Protein AF-A0A139D5W5-F1 (afdb_monomer_lite)

Sequence (105 aa):
ETLHDSPDEDIHRLRKQLKRIRYLMELDAQNWKSALKDLKYRQELYGRFQDLCVQIDLVRHFQDQAPETMPAAIQNLMEHLRGAKTDTRRQILSLGGLGINETER

pLDDT: mean 86.56, std 15.23, range [36.88, 98.38]

Structure (mmCIF, N/CA/C/O backbone):
data_AF-A0A139D5W5-F1
#
_entry.id   AF-A0A139D5W5-F1
#
loop_
_atom_site.group_PDB
_atom_site.id
_atom_site.type_symbol
_atom_site.label_atom_id
_atom_site.label_alt_id
_atom_site.label_comp_id
_atom_site.label_asym_id
_atom_site.label_entity_id
_atom_site.label_seq_id
_atom_site.pdbx_PDB_ins_code
_atom_site.Cartn_x
_atom_site.Cartn_y
_atom_site.Cartn_z
_atom_site.occupancy
_atom_site.B_iso_or_equiv
_atom_site.auth_seq_id
_atom_site.auth_comp_id
_atom_site.auth_asym_id
_atom_site.auth_atom_id
_atom_site.pdbx_PDB_model_num
ATOM 1 N N . GLU A 1 1 ? 5.871 -22.048 5.753 1.00 36.88 1 GLU A N 1
ATOM 2 C CA . GLU A 1 1 ? 4.761 -21.673 4.853 1.00 36.88 1 GLU A CA 1
ATOM 3 C C . GLU A 1 1 ? 4.916 -20.224 4.425 1.00 36.88 1 GLU A C 1
ATOM 5 O O . GLU A 1 1 ? 5.312 -19.386 5.229 1.00 36.88 1 GLU A O 1
ATOM 10 N N . THR A 1 2 ? 4.762 -19.973 3.130 1.00 45.19 2 THR A N 1
ATOM 11 C CA . THR A 1 2 ? 5.235 -18.793 2.400 1.00 45.19 2 THR A CA 1
ATOM 12 C C . THR A 1 2 ? 4.410 -17.541 2.706 1.00 45.19 2 THR A C 1
ATOM 14 O O . THR A 1 2 ? 3.494 -17.175 1.980 1.00 45.19 2 THR A O 1
ATOM 17 N N . LEU A 1 3 ? 4.796 -16.798 3.749 1.00 50.72 3 LEU A N 1
ATOM 18 C CA . LEU A 1 3 ? 4.292 -15.437 4.002 1.00 50.72 3 LEU A CA 1
ATOM 19 C C . LEU A 1 3 ? 4.463 -14.488 2.788 1.00 50.72 3 LEU A C 1
ATOM 21 O O . LEU A 1 3 ? 3.814 -13.450 2.728 1.00 50.72 3 LEU A O 1
ATOM 25 N N . HIS A 1 4 ? 5.300 -14.826 1.802 1.00 56.03 4 HIS A N 1
ATOM 26 C CA . HIS A 1 4 ? 5.708 -13.928 0.721 1.00 56.03 4 HIS A CA 1
ATOM 27 C C . HIS A 1 4 ? 4.782 -13.845 -0.510 1.00 56.03 4 HIS A C 1
ATOM 29 O O . HIS A 1 4 ? 4.935 -12.888 -1.274 1.00 56.03 4 HIS A O 1
ATOM 35 N N . ASP A 1 5 ? 3.789 -14.729 -0.668 1.00 62.56 5 ASP A N 1
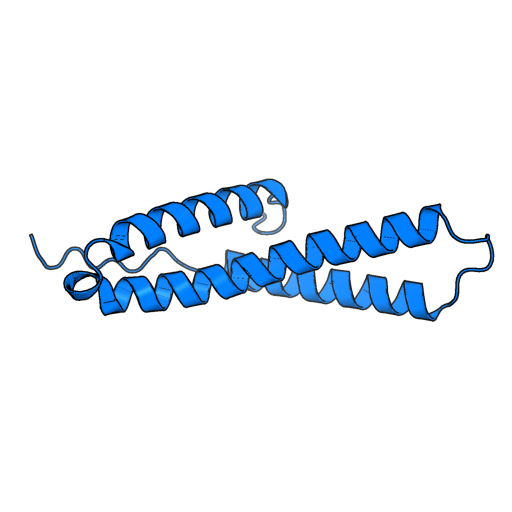ATOM 36 C CA . ASP A 1 5 ? 3.057 -14.889 -1.944 1.00 62.56 5 ASP A CA 1
ATOM 37 C C . ASP A 1 5 ? 1.669 -14.230 -2.010 1.00 62.56 5 ASP A C 1
ATOM 39 O O . ASP A 1 5 ? 0.955 -14.405 -2.995 1.00 62.56 5 ASP A O 1
ATOM 43 N N . SER A 1 6 ? 1.256 -13.443 -1.007 1.00 68.94 6 SER A N 1
ATOM 44 C CA . SER A 1 6 ? -0.054 -12.769 -1.078 1.00 68.94 6 SER A CA 1
ATOM 45 C C . SER A 1 6 ? -0.140 -11.841 -2.308 1.00 68.94 6 SER A C 1
ATOM 47 O O . SER A 1 6 ? 0.760 -11.022 -2.528 1.00 68.94 6 SER A O 1
ATOM 49 N N . PRO A 1 7 ? -1.187 -11.935 -3.144 1.00 86.75 7 PRO A N 1
ATOM 50 C CA . PRO A 1 7 ? -1.418 -10.978 -4.222 1.00 86.75 7 PRO A CA 1
ATOM 51 C C . PRO A 1 7 ? -1.517 -9.539 -3.695 1.00 86.75 7 PRO A C 1
ATOM 53 O O . PRO A 1 7 ? -2.083 -9.303 -2.627 1.00 86.75 7 PRO A O 1
ATOM 56 N N . ASP A 1 8 ? -1.018 -8.550 -4.448 1.00 91.69 8 ASP A N 1
ATOM 57 C CA . ASP A 1 8 ? -1.125 -7.132 -4.049 1.00 91.69 8 ASP A CA 1
ATOM 58 C C . ASP A 1 8 ? -2.581 -6.707 -3.800 1.00 91.69 8 ASP A C 1
ATOM 60 O O . ASP A 1 8 ? -2.857 -5.905 -2.905 1.00 91.69 8 ASP A O 1
ATOM 64 N N . GLU A 1 9 ? -3.518 -7.288 -4.553 1.00 90.19 9 GLU A N 1
ATOM 65 C CA . GLU A 1 9 ? -4.949 -7.017 -4.416 1.00 90.19 9 GLU A CA 1
ATOM 66 C C . GLU A 1 9 ? -5.507 -7.457 -3.055 1.00 90.19 9 GLU A C 1
ATOM 68 O O . GLU A 1 9 ? -6.410 -6.813 -2.524 1.00 90.19 9 GLU A O 1
ATOM 73 N N . ASP A 1 10 ? -4.948 -8.493 -2.423 1.00 92.19 10 ASP A N 1
ATOM 74 C CA . ASP A 1 10 ? -5.371 -8.890 -1.077 1.00 92.19 10 ASP A CA 1
ATOM 75 C C . ASP A 1 10 ? -4.957 -7.841 -0.036 1.00 92.19 10 ASP A C 1
ATOM 77 O O . ASP A 1 10 ? -5.758 -7.471 0.829 1.00 92.19 10 ASP A O 1
ATOM 81 N N . ILE A 1 11 ? -3.748 -7.281 -0.163 1.00 92.44 11 ILE A N 1
ATOM 82 C CA . ILE A 1 11 ? -3.276 -6.165 0.672 1.00 92.44 11 ILE A CA 1
ATOM 83 C C . ILE A 1 11 ? -4.131 -4.914 0.409 1.00 92.44 11 ILE A C 1
ATOM 85 O O . ILE A 1 11 ? -4.514 -4.201 1.344 1.00 92.44 11 ILE A O 1
ATOM 89 N N . HIS A 1 12 ? -4.506 -4.667 -0.848 1.00 92.88 12 HIS A N 1
ATOM 90 C CA . HIS A 1 12 ? -5.402 -3.576 -1.225 1.00 92.88 12 HIS A CA 1
ATOM 91 C C . HIS A 1 12 ? -6.817 -3.739 -0.638 1.00 92.88 12 HIS A C 1
ATOM 93 O O . HIS A 1 12 ? -7.402 -2.780 -0.113 1.00 92.88 12 HIS A O 1
ATOM 99 N N . ARG A 1 13 ? -7.370 -4.956 -0.665 1.00 93.75 13 ARG A N 1
ATOM 100 C CA . ARG A 1 13 ? -8.661 -5.288 -0.050 1.00 93.75 13 ARG A CA 1
ATOM 101 C C . ARG A 1 13 ? -8.614 -5.084 1.461 1.00 93.75 13 ARG A C 1
ATOM 103 O O . ARG A 1 13 ? -9.507 -4.428 2.007 1.00 93.75 13 ARG A O 1
ATOM 110 N N . LEU A 1 14 ? -7.555 -5.552 2.120 1.00 92.38 14 LEU A N 1
ATOM 111 C CA . LEU A 1 14 ? -7.351 -5.362 3.556 1.00 92.38 14 LEU A CA 1
ATOM 112 C C . LEU A 1 14 ? -7.256 -3.873 3.924 1.00 92.38 14 LEU A C 1
ATOM 114 O O . LEU A 1 14 ? -7.912 -3.421 4.864 1.00 92.38 14 LEU A O 1
ATOM 118 N N . ARG A 1 15 ? -6.553 -3.062 3.121 1.00 94.38 15 ARG A N 1
ATOM 119 C CA . ARG A 1 15 ? -6.524 -1.598 3.279 1.00 94.38 15 ARG A CA 1
ATOM 120 C C . ARG A 1 15 ? -7.929 -0.988 3.259 1.00 94.38 15 ARG A C 1
ATOM 122 O O . ARG A 1 15 ? -8.244 -0.142 4.098 1.00 94.38 15 ARG A O 1
ATOM 129 N N . LYS A 1 16 ? -8.789 -1.396 2.317 1.00 95.56 16 LYS A N 1
ATOM 130 C CA . LYS A 1 16 ? -10.184 -0.915 2.244 1.00 95.56 16 LYS A CA 1
ATOM 131 C C . LYS A 1 16 ? -10.973 -1.301 3.498 1.00 95.56 16 LYS A C 1
ATOM 133 O O . LYS A 1 16 ? -11.711 -0.467 4.019 1.00 95.56 16 LYS A O 1
ATOM 138 N N . GLN A 1 17 ? -10.802 -2.524 3.999 1.00 94.50 17 GLN A N 1
ATOM 139 C CA . GLN A 1 17 ? -11.455 -2.983 5.230 1.00 94.50 17 GLN A CA 1
ATOM 140 C C . GLN A 1 17 ? -10.999 -2.175 6.452 1.00 94.50 17 GLN A C 1
ATOM 142 O O . GLN A 1 17 ? -11.842 -1.674 7.192 1.00 94.50 17 GLN A O 1
ATOM 147 N N . LEU A 1 18 ? -9.694 -1.934 6.609 1.00 93.19 18 LEU A N 1
ATOM 148 C CA . LEU A 1 18 ? -9.166 -1.098 7.693 1.00 93.19 18 LEU A CA 1
ATOM 149 C C . LEU A 1 18 ? -9.679 0.344 7.623 1.00 93.19 18 LEU A C 1
ATOM 151 O O . LEU A 1 18 ? -9.939 0.947 8.663 1.00 93.19 18 LEU A O 1
ATOM 155 N N . LYS A 1 19 ? -9.860 0.912 6.420 1.00 95.00 19 LYS A N 1
ATOM 156 C CA . LYS A 1 19 ? -10.511 2.225 6.257 1.00 95.00 19 LYS A CA 1
ATOM 157 C C . LYS A 1 19 ? -11.938 2.219 6.791 1.00 95.00 19 LYS A C 1
ATOM 159 O O . LYS A 1 19 ? -12.289 3.119 7.542 1.00 95.00 19 LYS A O 1
ATOM 164 N N . ARG A 1 20 ? -12.727 1.197 6.451 1.00 96.31 20 ARG A N 1
ATOM 165 C CA . ARG A 1 20 ? -14.111 1.056 6.929 1.00 96.31 20 ARG A CA 1
ATOM 166 C C . ARG A 1 20 ? -14.175 0.929 8.452 1.00 96.31 20 ARG A C 1
ATOM 168 O O . ARG A 1 20 ? -14.950 1.647 9.068 1.00 96.31 20 ARG A O 1
ATOM 175 N N . ILE A 1 21 ? -13.324 0.092 9.052 1.00 93.50 21 ILE A N 1
ATOM 176 C CA . ILE A 1 21 ? -13.253 -0.075 10.514 1.00 93.50 21 ILE A CA 1
ATOM 177 C C . ILE A 1 21 ? -12.905 1.253 11.194 1.00 93.50 21 ILE A C 1
ATOM 179 O O . ILE A 1 21 ? -13.592 1.655 12.128 1.00 93.50 21 ILE A O 1
ATOM 183 N N . ARG A 1 22 ? -11.890 1.975 10.694 1.00 94.38 22 ARG A N 1
ATOM 184 C CA . ARG A 1 22 ? -11.539 3.296 11.236 1.00 94.38 22 ARG A CA 1
ATOM 185 C C . ARG A 1 22 ? -12.713 4.268 11.152 1.00 94.38 22 ARG A C 1
ATOM 187 O O . ARG A 1 22 ? -12.987 4.934 12.137 1.00 94.38 22 ARG A O 1
ATOM 194 N 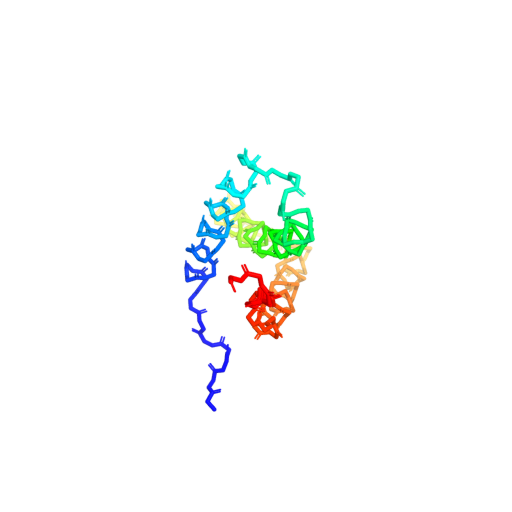N . TYR A 1 23 ? -13.399 4.340 10.012 1.00 95.81 23 TYR A N 1
ATOM 195 C CA . TYR A 1 23 ? -14.536 5.249 9.848 1.00 95.81 23 TYR A CA 1
ATOM 196 C C . TYR A 1 23 ? -15.675 4.946 10.824 1.00 95.81 23 TYR A C 1
ATOM 198 O O . TYR A 1 23 ? -16.286 5.876 11.334 1.00 95.81 23 TYR A O 1
ATOM 206 N N . LEU A 1 24 ? -15.923 3.670 11.132 1.00 95.25 24 LEU A N 1
ATOM 207 C CA . LEU A 1 24 ? -16.887 3.289 12.166 1.00 95.25 24 LEU A CA 1
ATOM 208 C C . LEU A 1 24 ? -16.423 3.717 13.564 1.00 95.25 24 LEU A C 1
ATOM 210 O O . LEU A 1 24 ? -17.208 4.283 14.312 1.00 95.25 24 LEU A O 1
ATOM 214 N N . MET A 1 25 ? -15.150 3.503 13.905 1.00 93.56 25 MET A N 1
ATOM 215 C CA . MET A 1 25 ? -14.590 3.936 15.194 1.00 93.56 25 MET A CA 1
ATOM 216 C C . MET A 1 25 ? -14.552 5.463 15.349 1.00 93.56 25 MET A C 1
ATOM 218 O O . MET A 1 25 ? -14.674 5.973 16.457 1.00 93.56 25 MET A O 1
ATOM 222 N N . GLU A 1 26 ? -14.397 6.209 14.253 1.00 94.75 26 GLU A N 1
ATOM 223 C CA . GLU A 1 26 ? -14.417 7.676 14.261 1.00 94.75 26 GLU A CA 1
ATOM 224 C C . GLU A 1 26 ? -15.791 8.255 14.633 1.00 94.75 26 GLU A C 1
ATOM 226 O O . GLU A 1 26 ? -15.840 9.391 15.100 1.00 94.75 26 GLU A O 1
ATOM 231 N N . LEU A 1 27 ? -16.877 7.478 14.512 1.00 95.94 27 LEU A N 1
ATOM 232 C CA . LEU A 1 27 ? -18.206 7.876 14.998 1.00 95.94 27 LEU A CA 1
ATOM 233 C C . LEU A 1 27 ? -18.258 8.024 16.526 1.00 95.94 27 LEU A C 1
ATOM 235 O O . LEU A 1 27 ? -19.074 8.787 17.031 1.00 95.94 27 LEU A O 1
ATOM 239 N N . ASP A 1 28 ? -17.376 7.328 17.248 1.00 94.38 28 ASP A N 1
ATOM 240 C CA . ASP A 1 28 ? -17.250 7.385 18.705 1.00 94.38 28 ASP A CA 1
ATOM 241 C C . ASP A 1 28 ? -15.772 7.505 19.116 1.00 94.38 28 ASP A C 1
ATOM 243 O O . ASP A 1 28 ? -15.197 6.717 19.871 1.00 94.38 28 ASP A O 1
ATOM 247 N N . ALA A 1 29 ? -15.101 8.508 18.549 1.00 91.50 29 ALA A N 1
ATOM 248 C CA . ALA A 1 29 ? -13.654 8.643 18.669 1.00 91.50 29 ALA A CA 1
ATOM 249 C C . ALA A 1 29 ? -13.146 8.780 20.118 1.00 91.50 29 ALA A C 1
ATOM 251 O O . ALA A 1 29 ? -11.967 8.515 20.370 1.00 91.50 29 ALA A O 1
ATOM 252 N N . GLN A 1 30 ? -14.002 9.196 21.061 1.00 92.31 30 GLN A N 1
ATOM 253 C CA . GLN A 1 30 ? -13.638 9.308 22.474 1.00 92.31 30 GLN A CA 1
ATOM 254 C C . GLN A 1 30 ? -13.351 7.934 23.091 1.00 92.31 30 GLN A C 1
ATOM 256 O O . GLN A 1 30 ? -12.308 7.776 23.726 1.00 92.31 30 GLN A O 1
ATOM 261 N N . ASN A 1 31 ? -14.193 6.934 22.815 1.00 92.06 31 ASN A N 1
ATOM 262 C CA . ASN A 1 31 ? -14.036 5.577 23.345 1.00 92.06 31 ASN A CA 1
ATOM 263 C C . ASN A 1 31 ? -12.980 4.756 22.585 1.00 92.06 31 ASN A C 1
ATOM 265 O O . ASN A 1 31 ? -12.389 3.830 23.132 1.00 92.06 31 ASN A O 1
ATOM 269 N N . TRP A 1 32 ? -12.664 5.131 21.341 1.00 92.12 32 TRP A N 1
ATOM 270 C CA . TRP A 1 32 ? -11.736 4.378 20.484 1.00 92.12 32 TRP A CA 1
ATOM 271 C C . TRP A 1 32 ? -10.363 5.028 20.289 1.00 92.12 32 TRP A C 1
ATOM 273 O O . TRP A 1 32 ? -9.607 4.614 19.410 1.00 92.12 32 TRP A O 1
ATOM 283 N N . LYS A 1 33 ? -9.990 6.038 21.086 1.00 90.12 33 LYS A N 1
ATOM 284 C CA . LYS A 1 33 ? -8.782 6.855 20.851 1.00 90.12 33 LYS A CA 1
ATOM 285 C C . LYS A 1 33 ? -7.495 6.036 20.664 1.00 90.12 33 LYS A C 1
ATOM 287 O O . LYS A 1 33 ? -6.711 6.346 19.765 1.00 90.12 33 LYS A O 1
ATOM 292 N N . SER A 1 34 ? -7.283 5.002 21.483 1.00 87.69 34 SER A N 1
ATOM 293 C CA . SER A 1 34 ? -6.104 4.124 21.384 1.00 87.69 34 SER A CA 1
ATOM 294 C C . SER A 1 34 ? -6.133 3.278 20.105 1.00 87.69 34 SER A C 1
ATOM 296 O O . SER A 1 34 ? -5.216 3.349 19.289 1.00 87.69 34 SER A O 1
ATOM 298 N N . ALA A 1 35 ? -7.243 2.576 19.853 1.00 89.12 35 ALA A N 1
ATOM 299 C CA . ALA A 1 35 ? -7.415 1.745 18.660 1.00 89.12 35 ALA A CA 1
ATOM 300 C C . ALA A 1 35 ? -7.317 2.559 17.355 1.00 89.12 35 ALA A C 1
ATOM 302 O O . ALA A 1 35 ? -6.720 2.112 16.375 1.00 89.12 35 ALA A O 1
ATOM 303 N N . LEU A 1 36 ? -7.846 3.787 17.348 1.00 92.25 36 LEU A N 1
ATOM 304 C CA . LEU A 1 36 ? -7.747 4.716 16.223 1.00 92.25 36 LEU A CA 1
ATOM 305 C C . LEU A 1 36 ? -6.302 5.125 15.924 1.00 92.25 36 LEU A C 1
ATOM 307 O O . LEU A 1 36 ? -5.965 5.313 14.754 1.00 92.25 36 LEU A O 1
ATOM 311 N N . LYS A 1 37 ? -5.444 5.261 16.943 1.00 91.12 37 LYS A N 1
ATOM 312 C CA . LYS A 1 37 ? -4.018 5.558 16.749 1.00 91.12 37 LYS A CA 1
ATOM 313 C C . LYS A 1 37 ? -3.323 4.407 16.019 1.00 91.12 37 LYS A C 1
ATOM 315 O O . LYS A 1 37 ? -2.652 4.646 15.015 1.00 91.12 37 LYS A O 1
ATOM 320 N N . ASP A 1 38 ? -3.559 3.174 16.456 1.00 90.50 38 ASP A N 1
ATOM 321 C CA . ASP A 1 38 ? -2.973 1.981 15.837 1.00 90.50 38 ASP A CA 1
ATOM 322 C C . ASP A 1 38 ? -3.493 1.762 14.411 1.00 90.50 38 ASP A C 1
ATOM 324 O O . ASP A 1 38 ? -2.725 1.463 13.494 1.00 90.50 38 ASP A O 1
ATOM 328 N N . LEU A 1 39 ? -4.795 1.965 14.187 1.00 92.25 39 LEU A N 1
ATOM 329 C CA . LEU A 1 39 ? -5.407 1.884 12.859 1.00 92.25 39 LEU A CA 1
ATOM 330 C C . LEU A 1 39 ? -4.843 2.924 11.894 1.00 92.25 39 LEU A C 1
ATOM 332 O O . LEU A 1 39 ? -4.621 2.593 10.730 1.00 92.25 39 LEU A O 1
ATOM 336 N N . LYS A 1 40 ? -4.594 4.156 12.353 1.00 92.06 40 LYS A N 1
ATOM 337 C CA . LYS A 1 40 ? -3.966 5.202 11.532 1.00 92.06 40 LYS A CA 1
ATOM 338 C C . LYS A 1 40 ? -2.546 4.812 11.131 1.00 92.06 40 LYS A C 1
ATOM 340 O O . LYS A 1 40 ? -2.246 4.833 9.942 1.00 92.06 40 LYS A O 1
ATOM 345 N N . TYR A 1 41 ? -1.732 4.345 12.080 1.00 92.06 41 TYR A N 1
ATOM 346 C CA . TYR A 1 41 ? -0.381 3.857 11.787 1.00 92.06 41 TYR A CA 1
ATOM 347 C C . TYR A 1 41 ? -0.391 2.721 10.755 1.00 92.06 41 TYR A C 1
ATOM 349 O O . TYR A 1 41 ? 0.332 2.755 9.758 1.00 92.06 41 TYR A O 1
ATOM 357 N N . ARG A 1 42 ? -1.274 1.730 10.935 1.00 93.31 42 ARG A N 1
ATOM 358 C CA . ARG A 1 42 ? -1.429 0.650 9.954 1.00 93.31 42 ARG A CA 1
ATOM 359 C C . ARG A 1 42 ? -1.837 1.211 8.597 1.00 93.31 42 ARG A C 1
ATOM 361 O O . ARG A 1 42 ? -1.227 0.865 7.592 1.00 93.31 42 ARG A O 1
ATOM 368 N N . GLN A 1 43 ? -2.835 2.090 8.543 1.00 93.38 43 GLN A N 1
ATOM 369 C CA . GLN A 1 43 ? -3.303 2.685 7.290 1.00 93.38 43 GLN A CA 1
ATOM 370 C C . GLN A 1 43 ? -2.221 3.455 6.533 1.00 93.38 43 GLN A C 1
ATOM 372 O O . GLN A 1 43 ? -2.227 3.393 5.305 1.00 93.38 43 GLN A O 1
ATOM 377 N N . GLU A 1 44 ? -1.303 4.135 7.219 1.00 95.50 44 GLU A N 1
ATOM 378 C CA . GLU A 1 44 ? -0.138 4.767 6.588 1.00 95.50 44 GLU A CA 1
ATOM 379 C C . GLU A 1 44 ? 0.747 3.726 5.897 1.00 95.50 44 GLU A C 1
ATOM 381 O O . GLU A 1 44 ? 1.140 3.915 4.745 1.00 95.50 44 GLU A O 1
ATOM 386 N N . LEU A 1 45 ? 0.995 2.589 6.553 1.00 95.44 45 LEU A N 1
ATOM 387 C CA . LEU A 1 45 ? 1.786 1.500 5.986 1.00 95.44 45 LEU A CA 1
ATOM 388 C C . LEU A 1 45 ? 1.105 0.858 4.764 1.00 95.44 45 LEU A C 1
ATOM 390 O O . LEU A 1 45 ? 1.727 0.707 3.712 1.00 95.44 45 LEU A O 1
ATOM 394 N N . TYR A 1 46 ? -0.192 0.544 4.863 1.00 95.75 46 TYR A N 1
ATOM 395 C CA . TYR A 1 46 ? -0.975 0.041 3.726 1.00 95.75 46 TYR A CA 1
ATOM 396 C C . TYR A 1 46 ? -1.088 1.077 2.596 1.00 95.75 46 TYR A C 1
ATOM 398 O O . TYR A 1 46 ? -1.124 0.713 1.422 1.00 95.75 46 TYR A O 1
ATOM 406 N N . GLY A 1 47 ? -1.173 2.366 2.937 1.00 96.56 47 GLY A N 1
ATOM 407 C CA . GLY A 1 47 ? -1.168 3.477 1.988 1.00 96.56 47 GLY A CA 1
ATOM 408 C C . GLY A 1 47 ? 0.127 3.516 1.189 1.00 96.56 47 GLY A C 1
ATOM 409 O O . GLY A 1 47 ? 0.076 3.418 -0.030 1.00 96.56 47 GLY A O 1
ATOM 410 N N . ARG A 1 48 ? 1.272 3.511 1.880 1.00 97.81 48 ARG A N 1
ATOM 411 C CA . ARG A 1 48 ? 2.602 3.467 1.260 1.00 97.81 48 ARG A CA 1
ATOM 412 C C . ARG A 1 48 ? 2.755 2.294 0.298 1.00 97.81 48 ARG A C 1
ATOM 414 O O . ARG A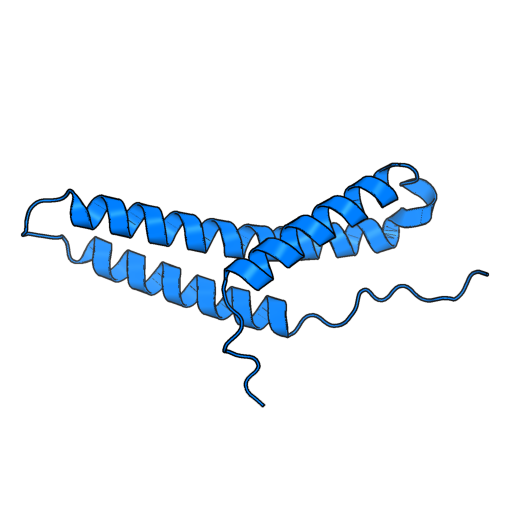 1 48 ? 3.273 2.466 -0.800 1.00 97.81 48 ARG A O 1
ATOM 421 N N . PHE A 1 49 ? 2.284 1.109 0.686 1.00 97.19 49 PHE A N 1
ATOM 422 C CA . PHE A 1 49 ? 2.319 -0.060 -0.192 1.00 97.19 49 PHE A CA 1
ATOM 423 C C . PHE A 1 49 ? 1.512 0.156 -1.478 1.00 97.19 49 PHE A C 1
ATOM 425 O O . PHE A 1 49 ? 1.990 -0.156 -2.570 1.00 97.19 49 PHE A O 1
ATOM 432 N N . GLN A 1 50 ? 0.303 0.712 -1.358 1.00 96.88 50 GLN A N 1
ATOM 433 C CA . GLN A 1 50 ? -0.530 1.016 -2.517 1.00 96.88 50 GLN A CA 1
ATOM 434 C C . GLN A 1 50 ? 0.112 2.073 -3.417 1.00 96.88 50 GLN A C 1
ATOM 436 O O . GLN A 1 50 ? 0.094 1.913 -4.635 1.00 96.88 50 GLN A O 1
ATOM 441 N N . ASP A 1 51 ? 0.688 3.121 -2.833 1.00 98.06 51 ASP A N 1
ATOM 442 C CA . ASP A 1 51 ? 1.340 4.194 -3.583 1.00 98.06 51 ASP A CA 1
ATOM 443 C C . ASP A 1 51 ? 2.525 3.650 -4.387 1.00 98.06 51 ASP A C 1
ATOM 445 O O . ASP A 1 51 ? 2.677 3.990 -5.555 1.00 98.06 51 ASP A O 1
ATOM 449 N N . LEU A 1 52 ? 3.311 2.734 -3.811 1.00 98.38 52 LEU A N 1
ATOM 450 C CA . LEU A 1 52 ? 4.397 2.050 -4.518 1.00 98.38 52 LEU A CA 1
ATOM 451 C C . LEU A 1 52 ? 3.886 1.184 -5.677 1.00 98.38 52 LEU A C 1
ATOM 453 O O . LEU A 1 52 ? 4.516 1.157 -6.730 1.00 98.38 52 LEU A O 1
ATOM 457 N N . CYS A 1 53 ? 2.744 0.503 -5.521 1.00 96.81 53 CYS A N 1
ATOM 458 C CA . CYS A 1 53 ? 2.123 -0.231 -6.630 1.00 96.81 53 CYS A CA 1
ATOM 459 C C . CYS A 1 53 ? 1.743 0.720 -7.773 1.00 96.81 53 CYS A C 1
ATOM 461 O O . CYS A 1 53 ? 2.125 0.483 -8.914 1.00 96.81 53 CYS A O 1
ATOM 463 N N . VAL A 1 54 ? 1.080 1.834 -7.448 1.00 97.31 54 VAL A N 1
ATOM 464 C CA . VAL A 1 54 ? 0.685 2.849 -8.435 1.00 97.31 54 VAL A CA 1
ATOM 465 C C . VAL A 1 54 ? 1.908 3.472 -9.113 1.00 97.31 54 VAL A C 1
ATOM 467 O O . VAL A 1 54 ? 1.921 3.602 -10.329 1.00 97.31 54 VAL A O 1
ATOM 470 N N . GLN A 1 55 ? 2.959 3.820 -8.366 1.00 98.06 55 GLN A N 1
ATOM 471 C CA . GLN A 1 55 ? 4.194 4.380 -8.927 1.00 98.06 55 GLN A CA 1
ATOM 472 C C . GLN A 1 55 ? 4.884 3.405 -9.889 1.00 98.06 55 GLN A C 1
ATOM 474 O O . GLN A 1 55 ? 5.305 3.812 -10.967 1.00 98.06 55 GLN A O 1
ATOM 479 N N . ILE A 1 56 ? 4.965 2.119 -9.531 1.00 97.38 56 ILE A N 1
ATOM 480 C CA . ILE A 1 56 ? 5.509 1.068 -10.404 1.00 97.38 56 ILE A CA 1
ATOM 481 C C . ILE A 1 56 ? 4.710 0.979 -11.707 1.00 97.38 56 ILE A C 1
ATOM 483 O O . ILE A 1 56 ? 5.307 0.883 -12.778 1.00 97.38 56 ILE A O 1
ATOM 487 N N . ASP A 1 57 ? 3.381 1.022 -11.630 1.00 96.44 57 ASP A N 1
ATOM 488 C CA . ASP A 1 57 ? 2.525 0.942 -12.815 1.00 96.44 57 ASP A CA 1
ATOM 489 C C . ASP A 1 57 ? 2.617 2.207 -13.680 1.00 96.44 57 ASP A C 1
ATOM 491 O O . ASP A 1 57 ? 2.659 2.104 -14.905 1.00 96.44 57 ASP A O 1
ATOM 495 N N . LEU A 1 58 ? 2.753 3.389 -13.070 1.00 96.25 58 LEU A N 1
ATOM 496 C CA . LEU A 1 58 ? 2.999 4.641 -13.791 1.00 96.25 58 LEU A CA 1
ATOM 497 C C . LEU A 1 58 ? 4.331 4.615 -14.544 1.00 96.25 58 LEU A C 1
ATOM 499 O O . LEU A 1 58 ? 4.382 5.008 -15.707 1.00 96.25 58 LEU A O 1
ATOM 503 N N . VAL A 1 59 ? 5.405 4.136 -13.908 1.00 94.19 59 VAL A N 1
ATOM 504 C CA . VAL A 1 59 ? 6.715 4.047 -14.565 1.00 94.19 59 VAL A CA 1
ATOM 505 C C . VAL A 1 59 ? 6.696 3.004 -15.682 1.00 94.19 59 VAL A C 1
ATOM 507 O O . VAL A 1 59 ? 7.233 3.276 -16.751 1.00 94.19 59 VAL A O 1
ATOM 510 N N . ARG A 1 60 ? 6.030 1.857 -15.495 1.00 93.38 60 ARG A N 1
ATOM 511 C CA . ARG A 1 60 ? 5.820 0.873 -16.574 1.00 93.38 60 ARG A CA 1
ATOM 512 C C . ARG A 1 60 ? 5.095 1.489 -17.764 1.00 93.38 60 ARG A C 1
ATOM 514 O O . ARG A 1 60 ? 5.577 1.390 -18.883 1.00 93.38 60 ARG A O 1
ATOM 521 N N . HIS A 1 61 ? 3.988 2.183 -17.513 1.00 92.50 61 HIS A N 1
ATOM 522 C CA . HIS A 1 61 ? 3.224 2.825 -18.577 1.00 92.50 61 HIS A CA 1
ATOM 523 C C . HIS A 1 61 ? 4.043 3.887 -19.318 1.00 92.50 61 HIS A C 1
ATOM 525 O O . HIS A 1 61 ? 3.982 3.982 -20.540 1.00 92.50 61 HIS A O 1
ATOM 531 N N . PHE A 1 62 ? 4.851 4.654 -18.583 1.00 90.31 62 PHE A N 1
ATOM 532 C CA . PHE A 1 62 ? 5.786 5.599 -19.179 1.00 90.31 62 PHE A CA 1
ATOM 533 C C . PHE A 1 62 ? 6.827 4.896 -20.064 1.00 90.31 62 PHE A C 1
ATOM 535 O O . PHE A 1 62 ? 7.121 5.382 -21.152 1.00 90.31 62 PHE A O 1
ATOM 542 N N . GLN A 1 63 ? 7.359 3.746 -19.633 1.00 88.94 63 GLN A N 1
ATOM 543 C CA . GLN A 1 63 ? 8.298 2.953 -20.433 1.00 88.94 63 GLN A CA 1
ATOM 544 C C . GLN A 1 63 ? 7.664 2.433 -21.726 1.00 88.94 63 GLN A C 1
ATOM 546 O O . GLN A 1 63 ? 8.303 2.510 -22.770 1.00 88.94 63 GLN A O 1
ATOM 551 N N . ASP A 1 64 ? 6.417 1.965 -21.671 1.00 88.81 64 ASP A N 1
ATOM 552 C CA . ASP A 1 64 ? 5.693 1.451 -22.842 1.00 88.81 64 ASP A CA 1
ATOM 553 C C . ASP A 1 64 ? 5.429 2.539 -23.902 1.00 88.81 64 ASP A C 1
ATOM 555 O O . ASP A 1 64 ? 5.224 2.233 -25.075 1.00 88.81 64 ASP A O 1
ATOM 559 N N . GLN A 1 65 ? 5.422 3.814 -23.497 1.00 88.19 65 GLN A N 1
ATOM 560 C CA . GLN A 1 65 ? 5.177 4.968 -24.369 1.00 88.19 65 GLN A CA 1
ATOM 561 C C . GLN A 1 65 ? 6.451 5.694 -24.820 1.00 88.19 65 GLN A C 1
ATOM 563 O O . GLN A 1 65 ? 6.379 6.572 -25.683 1.00 88.19 65 GLN A O 1
ATOM 568 N N . ALA A 1 66 ? 7.605 5.379 -24.233 1.00 80.00 66 ALA A N 1
ATOM 569 C CA . ALA A 1 66 ? 8.856 6.073 -24.510 1.00 80.00 66 ALA A CA 1
ATOM 570 C C . ALA A 1 66 ? 9.648 5.422 -25.670 1.00 80.00 66 ALA A C 1
ATOM 572 O O . ALA A 1 66 ? 9.491 4.232 -25.942 1.00 80.00 66 ALA A O 1
ATOM 573 N N . PRO A 1 67 ? 10.512 6.186 -26.374 1.00 74.38 67 PRO A N 1
ATOM 574 C CA . PRO A 1 67 ? 11.371 5.655 -27.440 1.00 74.38 67 PRO A CA 1
ATOM 575 C C . PRO A 1 67 ? 12.321 4.554 -26.935 1.00 74.38 67 PRO A C 1
ATOM 577 O O . PRO A 1 67 ? 12.693 4.557 -25.762 1.00 74.38 67 PRO A O 1
ATOM 580 N N . GLU A 1 68 ? 12.786 3.666 -27.829 1.00 69.31 68 GLU A N 1
ATOM 581 C CA . GLU A 1 68 ? 13.613 2.485 -27.484 1.00 69.31 68 GLU A CA 1
ATOM 582 C C . GLU A 1 68 ? 14.855 2.793 -26.627 1.00 69.31 68 GLU A C 1
ATOM 584 O O . GLU A 1 68 ? 15.294 1.962 -25.829 1.00 69.31 68 GLU A O 1
ATOM 589 N N . THR A 1 69 ? 15.427 3.994 -26.740 1.00 70.00 69 THR A N 1
ATOM 590 C CA . THR A 1 69 ? 16.547 4.426 -25.898 1.00 70.00 69 THR A CA 1
ATOM 591 C C . THR A 1 69 ? 16.054 4.890 -24.528 1.00 70.00 69 THR A C 1
ATOM 593 O O . THR A 1 69 ? 15.868 6.085 -24.287 1.00 70.00 69 THR A O 1
ATOM 596 N N . MET A 1 70 ? 15.863 3.941 -23.612 1.00 71.00 70 MET A N 1
ATOM 597 C CA . MET A 1 70 ? 15.468 4.229 -22.233 1.00 71.00 70 MET A CA 1
ATOM 598 C C . MET A 1 70 ? 16.683 4.606 -21.361 1.00 71.00 70 MET A C 1
ATOM 600 O O . MET A 1 70 ? 17.651 3.843 -21.300 1.00 71.00 70 MET A O 1
ATOM 604 N N . PRO A 1 71 ? 16.650 5.726 -20.617 1.00 78.19 71 PRO A N 1
ATOM 605 C CA . PRO A 1 71 ? 17.719 6.080 -19.685 1.00 78.19 71 PRO A CA 1
ATOM 606 C C . PRO A 1 71 ? 17.896 5.053 -18.554 1.00 78.19 71 PRO A C 1
ATOM 608 O O . PRO A 1 71 ? 16.918 4.618 -17.941 1.00 78.19 71 PRO A O 1
ATOM 611 N N . ALA A 1 72 ? 19.148 4.759 -18.179 1.00 84.94 72 ALA A N 1
ATOM 612 C CA . ALA A 1 72 ? 19.490 3.910 -17.025 1.00 84.94 72 ALA A CA 1
ATOM 613 C C . ALA A 1 72 ? 18.832 4.375 -15.705 1.00 84.94 72 ALA A C 1
ATOM 615 O O . ALA A 1 72 ? 18.539 3.570 -14.823 1.00 84.94 72 ALA A O 1
ATOM 616 N N . ALA A 1 73 ? 18.525 5.671 -15.591 1.00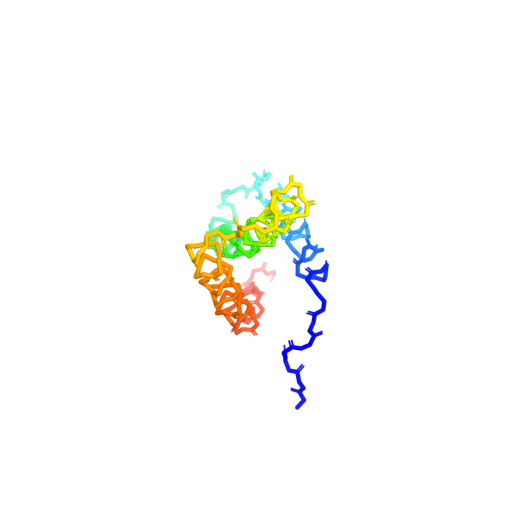 87.06 73 ALA A N 1
ATOM 617 C CA . ALA A 1 73 ? 17.821 6.246 -14.448 1.00 87.06 73 ALA A CA 1
ATOM 618 C C . ALA A 1 73 ? 16.446 5.601 -14.183 1.00 87.06 73 ALA A C 1
ATOM 620 O O . ALA A 1 73 ? 16.066 5.436 -13.026 1.00 87.06 73 ALA A O 1
ATOM 621 N N . ILE A 1 74 ? 15.714 5.198 -15.228 1.00 89.56 74 ILE A N 1
ATOM 622 C CA . ILE A 1 74 ? 14.386 4.581 -15.078 1.00 89.56 74 ILE A CA 1
ATOM 623 C C . ILE A 1 74 ? 14.507 3.159 -14.532 1.00 89.56 74 ILE A C 1
ATOM 625 O O . ILE A 1 74 ? 13.705 2.750 -13.695 1.00 89.56 74 ILE A O 1
ATOM 629 N N . GLN A 1 75 ? 15.536 2.420 -14.952 1.00 89.81 75 GLN A N 1
ATOM 630 C CA . GLN A 1 75 ? 15.814 1.084 -14.423 1.00 89.81 75 GLN A CA 1
ATOM 631 C C . GLN A 1 75 ? 16.151 1.156 -12.928 1.00 89.81 75 GLN A C 1
ATOM 633 O O . GLN A 1 75 ? 15.536 0.447 -12.133 1.00 89.81 75 GLN A O 1
ATOM 638 N N . ASN A 1 76 ? 17.026 2.091 -12.539 1.00 92.88 76 ASN A N 1
ATOM 639 C CA . ASN A 1 76 ? 17.376 2.331 -11.135 1.00 92.88 76 ASN A CA 1
ATOM 640 C C . ASN A 1 76 ? 16.153 2.736 -10.293 1.00 92.88 76 ASN A C 1
ATOM 642 O O . ASN A 1 76 ? 15.970 2.243 -9.179 1.00 92.88 76 ASN A O 1
ATOM 646 N N . LEU A 1 77 ? 15.284 3.604 -10.826 1.00 94.94 77 LEU A N 1
ATOM 647 C CA . LEU A 1 77 ? 14.038 3.981 -10.158 1.00 94.94 77 LEU A CA 1
ATOM 648 C C . LEU A 1 77 ? 13.124 2.765 -9.957 1.00 94.94 77 LEU A C 1
ATOM 650 O O . LEU A 1 77 ? 12.608 2.556 -8.861 1.00 94.94 77 LEU A O 1
ATOM 654 N N . MET A 1 78 ? 12.948 1.934 -10.985 1.00 95.62 78 MET A N 1
ATOM 655 C CA . MET A 1 78 ? 12.120 0.730 -10.896 1.00 95.62 78 MET A CA 1
ATOM 656 C C . MET A 1 78 ? 12.640 -0.273 -9.870 1.00 95.62 78 MET A C 1
ATOM 658 O O . MET A 1 78 ? 11.843 -0.861 -9.136 1.00 95.62 78 MET A O 1
ATOM 662 N N . GLU A 1 79 ? 13.954 -0.468 -9.800 1.00 96.19 79 GLU A N 1
ATOM 663 C CA . GLU A 1 79 ? 14.577 -1.322 -8.790 1.00 96.19 79 GLU A CA 1
ATOM 664 C C . GLU A 1 79 ? 14.325 -0.782 -7.378 1.00 96.19 79 GLU A C 1
ATOM 666 O O . GLU A 1 79 ? 13.843 -1.522 -6.515 1.00 96.19 79 GLU A O 1
ATOM 671 N N . HIS A 1 80 ? 14.532 0.522 -7.168 1.00 97.56 80 HIS A N 1
ATOM 672 C CA . HIS A 1 80 ? 14.263 1.174 -5.888 1.00 97.56 80 HIS A CA 1
ATOM 673 C C . HIS A 1 80 ? 12.802 1.004 -5.444 1.00 97.56 80 HIS A C 1
ATOM 675 O O . HIS A 1 80 ? 12.538 0.584 -4.315 1.00 97.56 80 HIS A O 1
ATOM 681 N N . LEU A 1 81 ? 11.842 1.260 -6.340 1.00 98.25 81 LEU A N 1
ATOM 682 C CA . LEU A 1 81 ? 10.413 1.127 -6.043 1.00 98.25 81 LEU A CA 1
ATOM 683 C C . LEU A 1 81 ? 10.025 -0.318 -5.697 1.00 98.25 81 LEU A C 1
ATOM 685 O O . LEU A 1 81 ? 9.256 -0.551 -4.762 1.00 98.25 81 LEU A O 1
ATOM 689 N N . ARG A 1 82 ? 10.572 -1.308 -6.416 1.00 97.25 82 ARG A N 1
ATOM 690 C CA . ARG A 1 82 ? 10.330 -2.736 -6.141 1.00 97.25 82 ARG A CA 1
ATOM 691 C C . ARG A 1 82 ? 10.926 -3.172 -4.804 1.00 97.25 82 ARG A C 1
ATOM 693 O O . ARG A 1 82 ? 10.265 -3.908 -4.065 1.00 97.25 82 ARG A O 1
ATOM 700 N N . GLY A 1 83 ? 12.129 -2.699 -4.477 1.00 97.31 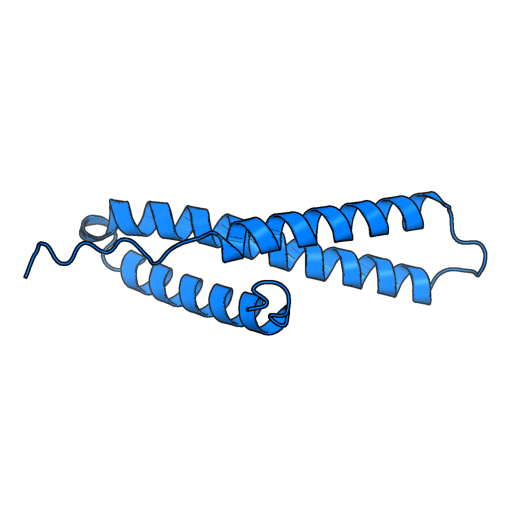83 GLY A N 1
ATOM 701 C CA . GLY A 1 83 ? 12.761 -2.916 -3.176 1.00 97.31 83 GLY A CA 1
ATOM 702 C C . GLY A 1 83 ? 11.900 -2.359 -2.043 1.00 97.31 83 GLY A C 1
ATOM 703 O O . GLY A 1 83 ? 11.449 -3.111 -1.179 1.00 97.31 83 GLY A O 1
ATOM 704 N N . ALA A 1 84 ? 11.541 -1.076 -2.130 1.00 98.00 84 ALA A N 1
ATOM 705 C CA . ALA A 1 84 ? 10.690 -0.408 -1.147 1.00 98.00 84 ALA A CA 1
ATOM 706 C C . ALA A 1 84 ? 9.322 -1.096 -0.979 1.00 98.00 84 ALA A C 1
ATOM 708 O O . ALA A 1 84 ? 8.818 -1.233 0.143 1.00 98.00 84 ALA A O 1
ATOM 709 N N . LYS A 1 85 ? 8.717 -1.574 -2.076 1.00 96.94 85 LYS A N 1
ATOM 710 C CA . LYS A 1 85 ? 7.450 -2.321 -2.038 1.00 96.94 85 LYS A CA 1
ATOM 711 C C . LYS A 1 85 ? 7.606 -3.646 -1.299 1.00 96.94 85 LYS A C 1
ATOM 713 O O . LYS A 1 85 ? 6.756 -3.990 -0.478 1.00 96.94 85 LYS A O 1
ATOM 718 N N . THR A 1 86 ? 8.691 -4.367 -1.564 1.00 95.38 86 THR A N 1
ATOM 719 C CA . THR A 1 86 ? 9.001 -5.642 -0.907 1.00 95.38 86 THR A CA 1
ATOM 720 C C . THR A 1 86 ? 9.224 -5.449 0.591 1.00 95.38 86 THR A C 1
ATOM 722 O O . THR A 1 86 ? 8.666 -6.195 1.396 1.00 95.38 86 THR A O 1
ATOM 725 N N . ASP A 1 87 ? 9.963 -4.416 0.988 1.00 95.62 87 ASP A N 1
ATOM 726 C CA . ASP A 1 87 ? 10.206 -4.114 2.400 1.00 95.62 87 ASP A CA 1
ATOM 727 C C . ASP A 1 87 ? 8.919 -3.698 3.119 1.00 95.62 87 ASP A C 1
ATOM 729 O O . ASP A 1 87 ? 8.621 -4.198 4.206 1.00 95.62 87 ASP A O 1
ATOM 733 N N . THR A 1 88 ? 8.097 -2.860 2.481 1.00 95.75 88 THR A N 1
ATOM 734 C CA . THR A 1 88 ? 6.787 -2.462 3.021 1.00 95.75 88 THR A CA 1
ATOM 735 C C . THR A 1 88 ? 5.860 -3.673 3.170 1.00 95.75 88 THR A C 1
ATOM 737 O O . THR A 1 88 ? 5.189 -3.808 4.191 1.00 95.75 88 THR A O 1
ATOM 740 N N . ARG A 1 89 ? 5.862 -4.607 2.207 1.00 94.44 89 ARG A N 1
ATOM 741 C CA . ARG A 1 89 ? 5.128 -5.879 2.310 1.00 94.44 89 ARG A CA 1
ATOM 742 C C . ARG A 1 89 ? 5.570 -6.681 3.531 1.00 94.44 89 ARG A C 1
ATOM 744 O O . ARG A 1 89 ? 4.716 -7.144 4.279 1.00 94.44 89 ARG A O 1
ATOM 751 N N . ARG A 1 90 ? 6.880 -6.827 3.766 1.00 93.00 90 ARG A N 1
ATOM 752 C CA . ARG A 1 90 ? 7.390 -7.540 4.952 1.00 93.00 90 ARG A CA 1
ATOM 753 C C . ARG A 1 90 ? 6.913 -6.887 6.247 1.00 93.00 90 ARG A C 1
ATOM 755 O O . ARG A 1 90 ? 6.462 -7.594 7.141 1.00 93.00 90 ARG A O 1
ATOM 762 N N . GLN A 1 91 ? 6.944 -5.554 6.320 1.00 93.56 91 GLN A N 1
ATOM 763 C CA . GLN A 1 91 ? 6.421 -4.820 7.476 1.00 93.56 91 GLN A CA 1
ATOM 764 C C . GLN A 1 91 ? 4.930 -5.110 7.691 1.00 93.56 91 GLN A C 1
ATOM 766 O O . GLN A 1 91 ? 4.537 -5.439 8.806 1.00 93.56 91 GLN A O 1
ATOM 771 N N . ILE A 1 92 ? 4.113 -5.074 6.630 1.00 92.56 92 ILE A N 1
ATOM 772 C CA . ILE A 1 92 ? 2.676 -5.392 6.700 1.00 92.56 92 ILE A CA 1
ATOM 773 C C . ILE A 1 92 ? 2.447 -6.811 7.223 1.00 92.56 92 ILE A C 1
ATOM 775 O O . ILE A 1 92 ? 1.628 -7.004 8.116 1.00 92.56 92 ILE A O 1
ATOM 779 N N . LEU A 1 93 ? 3.178 -7.793 6.697 1.00 89.88 93 LEU A N 1
ATOM 780 C CA . LEU A 1 93 ? 3.031 -9.201 7.073 1.00 89.88 93 LEU A CA 1
ATOM 781 C C . LEU A 1 93 ? 3.532 -9.503 8.491 1.00 89.88 93 LEU A C 1
ATOM 783 O O . LEU A 1 93 ? 3.086 -10.469 9.099 1.00 89.88 93 LEU A O 1
ATOM 787 N N . SER A 1 94 ? 4.434 -8.676 9.026 1.00 90.25 94 SER A N 1
ATOM 788 C CA . SER A 1 94 ? 4.864 -8.755 10.426 1.00 90.25 94 SER A CA 1
ATOM 789 C C . SER A 1 94 ? 3.878 -8.125 11.415 1.00 90.25 94 SER A C 1
ATOM 791 O O . SER A 1 94 ? 4.050 -8.278 12.624 1.00 90.25 94 SER A O 1
ATOM 793 N N . LEU A 1 95 ? 2.846 -7.415 10.938 1.00 87.56 95 LEU A N 1
ATOM 794 C CA . LEU A 1 95 ? 1.823 -6.867 11.824 1.00 87.56 95 LEU A CA 1
ATOM 795 C C . LEU A 1 95 ? 0.988 -8.005 12.423 1.00 87.56 95 LEU A C 1
ATOM 797 O O . LEU A 1 95 ? 0.355 -8.773 11.703 1.00 87.56 95 LEU A O 1
ATOM 801 N N . GLY A 1 96 ? 0.918 -8.060 13.753 1.00 79.81 96 GLY A N 1
ATOM 802 C CA . GLY A 1 96 ? -0.032 -8.920 14.458 1.00 79.81 96 GLY A CA 1
ATOM 803 C C . GLY A 1 96 ? -1.486 -8.440 14.332 1.00 79.81 96 GLY A C 1
ATOM 804 O O . GLY A 1 96 ? -1.794 -7.436 13.675 1.00 79.81 96 GLY A O 1
ATOM 805 N N . GLY A 1 97 ? -2.404 -9.124 15.019 1.00 73.44 97 GLY A N 1
ATOM 806 C CA . GLY A 1 97 ? -3.806 -8.702 15.136 1.00 73.44 97 GLY A CA 1
ATOM 807 C C . GLY A 1 97 ? -3.954 -7.277 15.686 1.00 73.44 97 GLY A C 1
ATOM 808 O O . GLY A 1 97 ? -3.015 -6.710 16.248 1.00 73.44 97 GLY A O 1
ATOM 809 N N . LEU A 1 98 ? -5.116 -6.653 15.483 1.00 67.19 98 LEU A N 1
ATOM 810 C CA . LEU A 1 98 ? -5.458 -5.429 16.210 1.00 67.19 98 LEU A CA 1
ATOM 811 C C . LEU A 1 98 ? -5.564 -5.840 17.683 1.00 67.19 98 LEU A C 1
ATOM 813 O O . LEU A 1 98 ? -6.391 -6.690 17.994 1.00 67.19 98 LEU A O 1
ATOM 817 N N . GLY A 1 99 ? -4.697 -5.323 18.555 1.00 60.59 99 GLY A N 1
ATOM 818 C CA . GLY A 1 99 ? -4.674 -5.639 19.989 1.00 60.59 99 GLY A CA 1
ATOM 819 C C . GLY A 1 99 ? -5.873 -5.042 20.723 1.00 60.59 99 GLY A C 1
ATOM 820 O O . GLY A 1 99 ? -5.707 -4.231 21.629 1.00 60.59 99 GLY A O 1
ATOM 821 N N . ILE A 1 100 ? -7.084 -5.377 20.276 1.00 59.34 100 ILE A N 1
ATOM 822 C CA . ILE A 1 100 ? -8.337 -4.991 20.910 1.00 59.34 100 ILE A CA 1
ATOM 823 C C . ILE A 1 100 ? -8.444 -5.872 22.153 1.00 59.34 100 ILE A C 1
ATOM 825 O O . ILE A 1 100 ? -8.902 -7.007 22.081 1.00 59.34 100 ILE A O 1
ATOM 829 N N . ASN A 1 101 ? -7.919 -5.381 23.273 1.00 48.06 101 ASN A N 1
ATOM 830 C CA . ASN A 1 101 ? -8.098 -6.029 24.563 1.00 48.06 101 ASN A CA 1
ATOM 831 C C . ASN A 1 101 ? -9.604 -6.086 24.863 1.00 48.06 101 ASN A C 1
ATOM 833 O O . ASN A 1 101 ? -10.252 -5.045 24.950 1.00 48.06 101 ASN A O 1
ATOM 837 N N . GLU A 1 102 ? -10.157 -7.289 25.018 1.00 47.03 102 GLU A N 1
ATOM 838 C CA . GLU A 1 102 ? -11.559 -7.542 25.389 1.00 47.03 102 GLU A CA 1
ATOM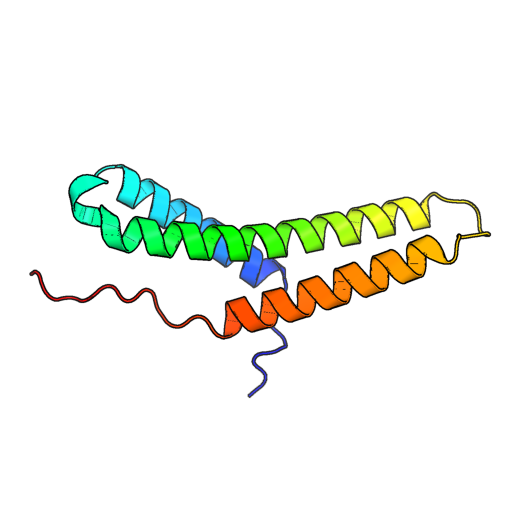 839 C C . GLU A 1 102 ? -11.864 -7.184 26.861 1.00 47.03 102 GLU A C 1
ATOM 841 O O . GLU A 1 102 ? -12.704 -7.815 27.495 1.00 47.03 102 GLU A O 1
ATOM 846 N N . THR A 1 103 ? -11.177 -6.204 27.456 1.00 42.69 103 THR A N 1
ATOM 847 C CA . THR A 1 103 ? -11.210 -6.000 28.916 1.00 42.69 103 THR A CA 1
ATOM 848 C C . THR A 1 103 ? -12.379 -5.152 29.423 1.00 42.69 103 THR A C 1
ATOM 850 O O . THR A 1 103 ? -12.447 -4.885 30.614 1.00 42.69 103 THR A O 1
ATOM 853 N N . GLU A 1 104 ? -13.331 -4.749 28.585 1.00 42.94 104 GLU A N 1
ATOM 854 C CA . GLU A 1 104 ? -14.517 -4.015 29.052 1.00 42.94 104 GLU A CA 1
ATOM 855 C C . GLU A 1 104 ? -15.785 -4.543 28.365 1.00 42.94 104 GLU A C 1
ATOM 857 O O . GLU A 1 104 ? -16.318 -3.948 27.427 1.00 42.94 104 GLU A O 1
ATOM 862 N N . ARG A 1 105 ? -16.258 -5.704 28.827 1.00 39.09 105 ARG A N 1
ATOM 863 C CA . ARG A 1 105 ? -17.668 -6.107 28.748 1.00 39.09 105 ARG A CA 1
ATOM 864 C C . ARG A 1 105 ? -18.159 -6.528 30.119 1.00 39.09 105 ARG A C 1
ATOM 866 O O . ARG A 1 105 ? -17.394 -7.232 30.811 1.00 39.09 105 ARG A O 1
#

Radius of gyration: 17.95 Å; chains: 1; bounding box: 38×31×56 Å

Foldseek 3Di:
DDLQDDDLVVLVVVLVVLVVVLVVCVVVCVVCVPLNVVSVVLNVLSVLLVVLVVVLVVLVVVVVVDPPPDDPVSVVVNVVSVVSNSVSSVVNSPDDDSPPPPPDD

Secondary structure (DSSP, 8-state):
--TT---HHHHHHHHHHHHHHHHHHHTTTTTTHHHHHHHHHHHHHHHHHHHHHHHHHHHHHHHHHS-S---HHHHHHHHHHHHHHHHHHHHHHT-----------